Protein AF-A0A238UT43-F1 (afdb_monomer_lite)

Structure (mmCIF, N/CA/C/O backbone):
data_AF-A0A238UT43-F1
#
_entry.id   AF-A0A238UT43-F1
#
loop_
_atom_site.group_PDB
_atom_site.id
_atom_site.type_symbol
_atom_site.label_atom_id
_atom_site.label_alt_id
_atom_site.label_comp_id
_atom_site.label_asym_id
_atom_site.label_entity_id
_atom_site.label_seq_id
_atom_site.pdbx_PDB_ins_code
_atom_site.Cartn_x
_atom_site.Cartn_y
_atom_site.Cartn_z
_atom_site.occupancy
_atom_site.B_iso_or_equiv
_atom_site.auth_seq_id
_atom_site.auth_comp_id
_atom_site.auth_asym_id
_atom_site.auth_atom_id
_atom_site.pdbx_PDB_model_num
ATOM 1 N N . MET A 1 1 ? -6.698 4.763 23.039 1.00 39.03 1 MET A N 1
ATOM 2 C CA . MET A 1 1 ? -5.543 4.466 22.164 1.00 39.03 1 MET A CA 1
ATOM 3 C C . MET A 1 1 ? -5.430 2.950 22.018 1.00 39.03 1 MET A C 1
ATOM 5 O O . MET A 1 1 ? -4.788 2.317 22.844 1.00 39.03 1 MET A O 1
ATOM 9 N N . ARG A 1 2 ? -6.165 2.343 21.076 1.00 43.28 2 ARG A N 1
ATOM 10 C CA . ARG A 1 2 ? -6.190 0.881 20.879 1.00 43.28 2 ARG A CA 1
ATOM 11 C C . ARG A 1 2 ? -5.295 0.488 19.698 1.00 43.28 2 ARG A C 1
ATOM 13 O O . ARG A 1 2 ? -5.162 1.252 18.751 1.00 43.28 2 ARG A O 1
ATOM 20 N N . HIS A 1 3 ? -4.654 -0.662 19.881 1.00 37.78 3 HIS A N 1
ATOM 21 C CA . HIS A 1 3 ? -3.838 -1.493 18.993 1.00 37.78 3 HIS A CA 1
ATOM 22 C C . HIS A 1 3 ? -3.187 -0.858 17.759 1.00 37.78 3 HIS A C 1
ATOM 24 O O . HIS A 1 3 ? -3.801 -0.620 16.728 1.00 37.78 3 HIS A O 1
ATOM 30 N N . VAL A 1 4 ? -1.865 -0.701 17.853 1.00 39.06 4 VAL A N 1
ATOM 31 C CA . VAL A 1 4 ? -0.987 -0.647 16.684 1.00 39.06 4 VAL A CA 1
ATOM 32 C C . VAL A 1 4 ? -0.764 -2.093 16.239 1.00 39.06 4 VAL A C 1
ATOM 34 O O . VAL A 1 4 ? 0.128 -2.774 16.748 1.00 39.06 4 VAL A O 1
ATOM 37 N N . GLU A 1 5 ? -1.603 -2.599 15.341 1.00 48.56 5 GLU A N 1
ATOM 38 C CA . GLU A 1 5 ? -1.333 -3.877 14.687 1.00 48.56 5 GLU A CA 1
ATOM 39 C C . GLU A 1 5 ? -0.110 -3.728 13.771 1.00 48.56 5 GLU A C 1
ATOM 41 O O . GLU A 1 5 ? -0.134 -3.065 12.742 1.00 48.56 5 GLU A O 1
ATOM 46 N N . ARG A 1 6 ? 1.010 -4.297 14.223 1.00 59.81 6 ARG A N 1
ATOM 47 C CA . ARG A 1 6 ? 1.880 -5.225 13.479 1.00 59.81 6 ARG A CA 1
ATOM 48 C C . ARG A 1 6 ? 1.756 -5.369 11.951 1.00 59.81 6 ARG A C 1
ATOM 50 O O . ARG A 1 6 ? 1.793 -6.520 11.539 1.00 59.81 6 ARG A O 1
ATOM 57 N N . ALA A 1 7 ? 1.680 -4.335 11.111 1.00 59.72 7 ALA A N 1
ATOM 58 C CA . ALA A 1 7 ? 1.715 -4.538 9.656 1.00 59.72 7 ALA A CA 1
ATOM 59 C C . ALA A 1 7 ? 3.085 -5.103 9.217 1.00 59.72 7 ALA A C 1
ATOM 61 O O . ALA A 1 7 ? 4.124 -4.461 9.390 1.00 59.72 7 ALA A O 1
ATOM 62 N N . ARG A 1 8 ? 3.090 -6.333 8.690 1.00 68.38 8 ARG A N 1
ATOM 63 C CA . ARG A 1 8 ? 4.246 -7.022 8.091 1.00 68.38 8 ARG A CA 1
ATOM 64 C C . ARG A 1 8 ? 3.833 -7.542 6.711 1.00 68.38 8 ARG A C 1
ATOM 66 O O . ARG A 1 8 ? 2.709 -8.010 6.569 1.00 68.38 8 ARG A O 1
ATOM 73 N N . GLY A 1 9 ? 4.735 -7.497 5.731 1.00 70.88 9 GLY A N 1
ATOM 74 C CA . GLY A 1 9 ? 4.491 -7.972 4.364 1.00 70.88 9 GLY A CA 1
ATOM 75 C C . GLY A 1 9 ? 5.787 -8.366 3.649 1.00 70.88 9 GLY A C 1
ATOM 76 O O . GLY A 1 9 ? 6.877 -8.051 4.130 1.00 70.88 9 GLY A O 1
ATOM 77 N N . ARG A 1 10 ? 5.659 -9.085 2.529 1.00 71.62 10 ARG A N 1
ATOM 78 C CA . ARG A 1 10 ? 6.752 -9.510 1.640 1.00 71.62 10 ARG A CA 1
ATOM 79 C C . ARG A 1 10 ? 6.335 -9.248 0.192 1.00 71.62 10 ARG A C 1
ATOM 81 O O . ARG A 1 10 ? 5.157 -9.366 -0.127 1.00 71.62 10 ARG A O 1
ATOM 88 N N . CYS A 1 11 ? 7.312 -8.923 -0.645 1.00 71.25 11 CYS A N 1
ATOM 89 C CA . CYS A 1 11 ? 7.138 -8.607 -2.058 1.00 71.25 11 CYS A CA 1
ATOM 90 C C . CYS A 1 11 ? 8.145 -9.413 -2.864 1.00 71.25 11 CYS A C 1
ATOM 92 O O . CYS A 1 11 ? 9.310 -9.498 -2.472 1.00 71.25 11 CYS A O 1
ATOM 94 N N . GLU A 1 12 ? 7.701 -9.998 -3.967 1.00 79.31 12 GLU A N 1
ATOM 95 C CA . GLU A 1 12 ? 8.521 -10.817 -4.856 1.00 79.31 12 GLU A CA 1
ATOM 96 C C . GLU A 1 12 ? 8.186 -10.432 -6.302 1.00 79.31 12 GLU A C 1
ATOM 98 O O . GLU A 1 12 ? 7.023 -10.178 -6.608 1.00 79.31 12 GLU A O 1
ATOM 103 N N . GLY A 1 13 ? 9.197 -10.353 -7.172 1.00 74.62 13 GLY A N 1
ATOM 104 C CA . GLY A 1 13 ? 9.039 -9.972 -8.581 1.00 74.62 13 GLY A CA 1
ATOM 105 C C . GLY A 1 13 ? 9.962 -8.826 -9.021 1.00 74.62 13 GLY A C 1
ATOM 106 O O . GLY A 1 13 ? 10.674 -8.254 -8.185 1.00 74.62 13 GLY A O 1
ATOM 107 N N . PRO A 1 14 ? 9.989 -8.507 -10.330 1.00 75.69 14 PRO A N 1
ATOM 108 C CA . PRO A 1 14 ? 10.700 -7.343 -10.853 1.00 75.69 14 PRO A CA 1
ATOM 109 C C . PRO A 1 14 ? 10.280 -6.083 -10.096 1.00 75.69 14 PRO A C 1
ATOM 111 O O . PRO A 1 14 ? 9.105 -5.916 -9.787 1.00 75.69 14 PRO A O 1
ATOM 114 N N . GLU A 1 15 ? 11.251 -5.240 -9.739 1.00 78.00 15 GLU A N 1
ATOM 115 C CA . GLU A 1 15 ? 10.996 -3.927 -9.123 1.00 78.00 15 GLU A CA 1
ATOM 116 C C . GLU A 1 15 ? 10.144 -3.969 -7.837 1.00 78.00 15 GLU A C 1
ATOM 118 O O . GLU A 1 15 ? 9.598 -2.956 -7.412 1.00 78.00 15 GLU 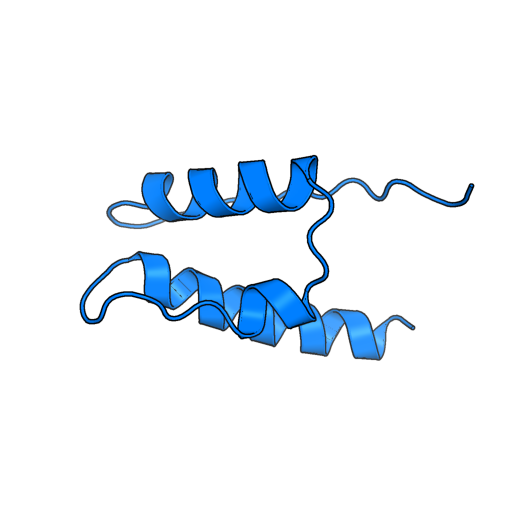A O 1
ATOM 123 N N . ALA A 1 16 ? 10.100 -5.105 -7.127 1.00 75.88 16 ALA A N 1
ATOM 124 C CA . ALA A 1 16 ? 9.376 -5.244 -5.857 1.00 75.88 16 ALA A CA 1
ATOM 125 C C . ALA A 1 16 ? 9.765 -4.189 -4.794 1.00 75.88 16 ALA A C 1
ATOM 127 O O . ALA A 1 16 ? 9.014 -3.928 -3.854 1.00 75.88 16 ALA A O 1
ATOM 128 N N . GLY A 1 17 ? 10.941 -3.569 -4.947 1.00 75.94 17 GLY A N 1
ATOM 129 C CA . GLY A 1 17 ? 11.384 -2.429 -4.148 1.00 75.94 17 GLY A CA 1
ATOM 130 C C . GLY A 1 17 ? 10.514 -1.173 -4.293 1.00 75.94 17 GLY A C 1
ATOM 131 O O . GLY A 1 17 ? 10.374 -0.445 -3.313 1.00 75.94 17 GLY A O 1
ATOM 132 N N . GLU A 1 18 ? 9.908 -0.928 -5.457 1.00 80.38 18 GLU A N 1
ATOM 133 C CA . GLU A 1 18 ? 9.136 0.291 -5.736 1.00 80.38 18 GLU A CA 1
ATOM 134 C C . GLU A 1 18 ? 7.882 0.377 -4.865 1.00 80.38 18 GLU A C 1
ATOM 136 O O . GLU A 1 18 ? 7.692 1.330 -4.105 1.00 80.38 18 GLU A O 1
ATOM 141 N N . TRP A 1 19 ? 7.063 -0.673 -4.862 1.00 81.38 19 TRP A N 1
ATOM 142 C CA . TRP A 1 19 ? 5.870 -0.684 -4.024 1.00 81.38 19 TRP A CA 1
ATOM 143 C C . TRP A 1 19 ? 6.173 -1.004 -2.550 1.00 81.38 19 TRP A C 1
ATOM 145 O O . TRP A 1 19 ? 5.428 -0.562 -1.673 1.00 81.38 19 TRP A O 1
ATOM 155 N N . LEU A 1 20 ? 7.303 -1.659 -2.224 1.00 84.69 20 LEU A N 1
ATOM 156 C CA . LEU A 1 20 ? 7.793 -1.765 -0.835 1.00 84.69 20 LEU A CA 1
ATOM 157 C C . LEU A 1 20 ? 8.034 -0.392 -0.205 1.00 84.69 20 LEU A C 1
ATOM 159 O O . LEU A 1 20 ? 7.739 -0.191 0.979 1.00 84.69 20 LEU A O 1
ATOM 163 N N . GLN A 1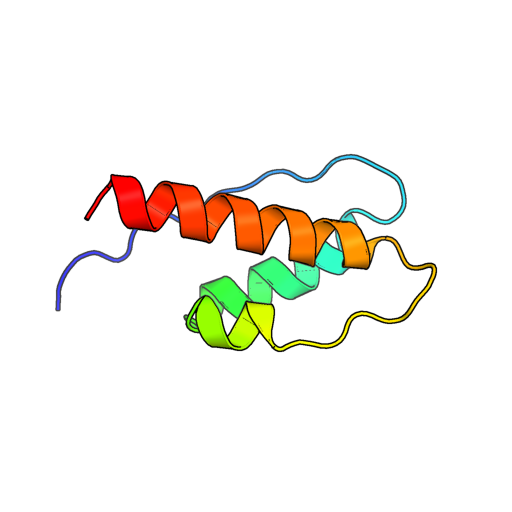 21 ? 8.565 0.560 -0.973 1.00 85.19 21 GLN A N 1
ATOM 164 C CA . GLN A 1 21 ? 8.762 1.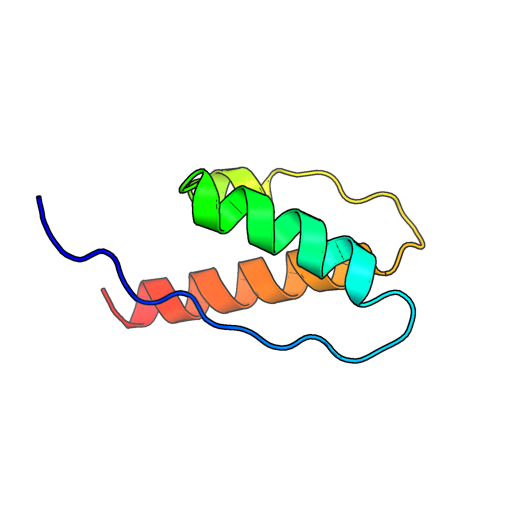928 -0.500 1.00 85.19 21 GLN A CA 1
ATOM 165 C C . GLN A 1 21 ? 7.420 2.625 -0.257 1.00 85.19 21 GLN A C 1
ATOM 167 O O . GLN A 1 21 ? 7.232 3.211 0.816 1.00 85.19 21 GLN A O 1
ATOM 172 N N . GLN A 1 22 ? 6.458 2.483 -1.177 1.00 88.75 22 GLN A N 1
ATOM 173 C CA . GLN A 1 22 ? 5.104 3.018 -1.000 1.00 88.75 22 GLN A CA 1
ATOM 174 C C . GLN A 1 22 ? 4.426 2.434 0.254 1.00 88.75 22 GLN A C 1
ATOM 176 O O . GLN A 1 22 ? 3.944 3.184 1.108 1.00 88.75 22 GLN A O 1
ATOM 181 N N . ALA A 1 23 ? 4.464 1.109 0.431 1.00 89.31 23 ALA A N 1
ATOM 182 C CA . ALA A 1 23 ? 3.907 0.421 1.595 1.00 89.31 23 ALA A CA 1
ATOM 183 C C . ALA A 1 23 ? 4.568 0.864 2.909 1.00 89.31 23 ALA A C 1
ATOM 185 O O . ALA A 1 23 ? 3.888 1.074 3.916 1.00 89.31 23 ALA A O 1
ATOM 186 N N . THR A 1 24 ? 5.891 1.052 2.903 1.00 91.62 24 THR A N 1
ATOM 187 C CA . THR A 1 24 ? 6.642 1.502 4.081 1.00 91.62 24 THR A CA 1
ATOM 188 C C . THR A 1 24 ? 6.158 2.870 4.547 1.00 91.62 24 THR A C 1
ATOM 190 O O . THR A 1 24 ? 5.833 3.036 5.726 1.00 91.62 24 THR A O 1
ATOM 193 N N . VAL A 1 25 ? 6.062 3.843 3.638 1.00 93.19 25 VAL A N 1
ATOM 194 C CA . VAL A 1 25 ? 5.578 5.187 3.983 1.00 93.19 25 VAL A CA 1
ATOM 195 C C . VAL A 1 25 ? 4.120 5.128 4.433 1.00 93.19 25 VAL A C 1
ATOM 197 O O . VAL A 1 25 ? 3.801 5.664 5.494 1.00 93.19 25 VAL A O 1
ATOM 200 N N . ALA A 1 26 ? 3.257 4.419 3.701 1.00 93.12 26 ALA A N 1
ATOM 201 C CA . ALA A 1 26 ? 1.835 4.304 4.013 1.00 93.12 26 ALA A CA 1
ATOM 202 C C . ALA A 1 26 ? 1.576 3.721 5.414 1.00 93.12 26 ALA A C 1
ATOM 204 O O . ALA A 1 26 ? 0.807 4.286 6.196 1.00 93.12 26 ALA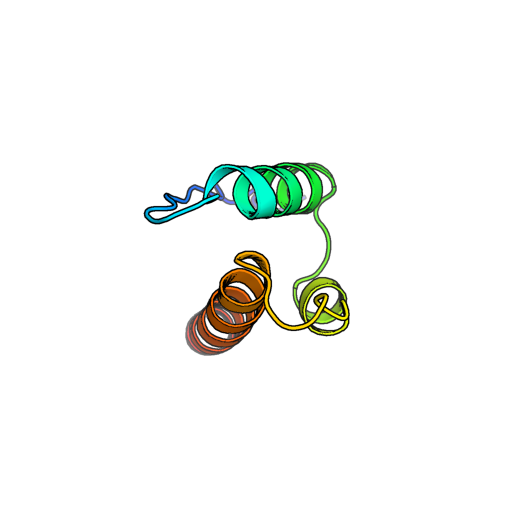 A O 1
ATOM 205 N N . ILE A 1 27 ? 2.277 2.640 5.776 1.00 91.38 27 ILE A N 1
ATOM 206 C CA . ILE A 1 27 ? 2.188 2.017 7.104 1.00 91.38 27 ILE A CA 1
ATOM 207 C C . ILE A 1 27 ? 2.678 2.982 8.188 1.00 91.38 27 ILE A C 1
ATOM 209 O O . ILE A 1 27 ? 2.033 3.139 9.228 1.00 91.38 27 ILE A O 1
ATOM 213 N N . ARG A 1 28 ? 3.824 3.640 7.969 1.00 93.31 28 ARG A N 1
ATOM 214 C CA . ARG A 1 28 ? 4.419 4.551 8.960 1.00 93.31 28 ARG A CA 1
ATOM 215 C C . ARG A 1 28 ? 3.574 5.803 9.176 1.00 93.31 28 ARG A C 1
ATOM 217 O O . ARG A 1 28 ? 3.448 6.239 10.319 1.00 93.31 28 ARG A O 1
ATOM 224 N N . ALA A 1 29 ? 2.969 6.324 8.114 1.00 95.56 29 ALA A N 1
ATOM 225 C CA . ALA A 1 29 ? 2.052 7.456 8.153 1.00 95.56 29 ALA A CA 1
ATOM 226 C C . ALA A 1 29 ? 0.624 7.070 8.579 1.00 95.56 29 ALA A C 1
ATOM 228 O O . ALA A 1 29 ? -0.190 7.955 8.825 1.00 95.56 29 ALA A O 1
ATOM 229 N N . ARG A 1 30 ? 0.326 5.768 8.720 1.00 93.56 30 ARG A N 1
ATOM 230 C CA . ARG A 1 30 ? -1.013 5.239 9.034 1.00 93.56 30 ARG A CA 1
ATOM 231 C C . ARG A 1 30 ? -2.071 5.724 8.044 1.00 93.56 30 ARG A C 1
ATOM 233 O O . ARG A 1 30 ? -3.163 6.129 8.442 1.00 93.56 30 ARG A O 1
ATOM 240 N N . VAL A 1 31 ? -1.728 5.698 6.760 1.00 93.94 31 VAL A N 1
ATOM 241 C CA . VAL A 1 31 ? -2.648 6.105 5.698 1.00 93.94 31 VAL A CA 1
ATOM 242 C C . VAL A 1 31 ? -3.857 5.157 5.703 1.00 93.94 31 VAL A C 1
ATOM 244 O O . VAL A 1 31 ? -3.663 3.939 5.722 1.00 93.94 31 VAL A O 1
ATOM 247 N N . PRO A 1 32 ? -5.099 5.676 5.719 1.00 92.25 32 PRO A N 1
ATOM 248 C CA . PRO A 1 32 ? -6.289 4.838 5.629 1.00 92.25 32 PRO A CA 1
ATOM 249 C C . PRO A 1 32 ? -6.316 4.041 4.320 1.00 92.25 32 PRO A C 1
ATOM 251 O O . PRO A 1 32 ? -5.981 4.578 3.269 1.00 92.25 32 PRO A O 1
ATOM 254 N N . LEU A 1 33 ? -6.785 2.791 4.365 1.00 90.31 33 LEU A N 1
ATOM 255 C CA . LEU A 1 33 ? -6.802 1.905 3.193 1.00 90.31 33 LEU A CA 1
ATOM 256 C C . LEU A 1 33 ? -7.581 2.497 2.007 1.00 90.31 33 LEU A C 1
ATOM 258 O O . LEU A 1 33 ? -7.081 2.484 0.892 1.00 90.31 33 LEU A O 1
ATOM 262 N N . GLN A 1 34 ? -8.729 3.128 2.272 1.00 91.12 34 GLN A N 1
ATOM 263 C CA . GLN A 1 34 ? -9.524 3.832 1.254 1.00 91.12 34 GLN A CA 1
ATOM 264 C C . GLN A 1 34 ? -8.745 4.944 0.526 1.00 91.12 34 GLN A C 1
ATOM 266 O O . GLN A 1 34 ? -8.971 5.171 -0.649 1.00 91.12 34 GLN A O 1
ATOM 271 N N . VAL A 1 35 ? -7.795 5.610 1.198 1.00 93.44 35 VAL A N 1
ATOM 272 C CA . VAL A 1 35 ? -6.962 6.648 0.565 1.00 93.44 35 VAL A CA 1
ATOM 273 C C . VAL A 1 35 ? -5.925 6.016 -0.361 1.00 93.44 35 VAL A C 1
ATOM 275 O O . VAL A 1 35 ? -5.584 6.600 -1.380 1.00 93.44 35 VAL A O 1
ATOM 278 N N . LEU A 1 36 ? -5.409 4.834 -0.010 1.00 92.31 36 LEU A N 1
ATOM 279 C CA . LEU A 1 36 ? -4.443 4.117 -0.843 1.00 92.31 36 LEU A CA 1
ATOM 280 C C . LEU A 1 36 ? -5.093 3.520 -2.099 1.00 92.31 36 LEU A C 1
ATOM 282 O O . LEU A 1 36 ? -4.424 3.429 -3.121 1.00 92.31 36 LEU A O 1
ATOM 286 N N . GLU A 1 37 ? -6.372 3.143 -2.027 1.00 91.69 37 GLU A N 1
ATOM 287 C CA . GLU A 1 37 ? -7.155 2.645 -3.171 1.00 91.69 37 GLU A CA 1
ATOM 288 C C . GLU A 1 37 ? -7.414 3.722 -4.232 1.00 91.69 37 GLU A C 1
ATOM 290 O O . GLU A 1 37 ? -7.521 3.401 -5.412 1.00 91.69 37 GLU A O 1
ATOM 295 N N . ASP A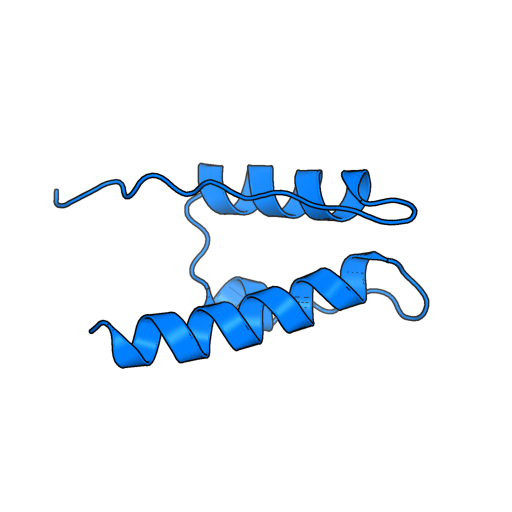 1 38 ? -7.449 4.995 -3.830 1.00 92.38 38 ASP A N 1
ATOM 296 C CA . ASP A 1 38 ? -7.655 6.133 -4.733 1.00 92.38 38 ASP A CA 1
ATOM 297 C C . ASP A 1 38 ? -6.349 6.632 -5.390 1.00 92.38 38 ASP A C 1
ATOM 299 O O . ASP A 1 38 ? -6.360 7.585 -6.177 1.00 92.38 38 ASP A O 1
ATOM 303 N N . VAL A 1 39 ? -5.198 6.021 -5.081 1.00 91.38 39 VAL A N 1
ATOM 304 C CA . VAL A 1 39 ? -3.916 6.387 -5.698 1.00 91.38 39 VAL A CA 1
ATOM 305 C C . VAL A 1 39 ? -3.846 5.818 -7.111 1.00 91.38 39 VAL A C 1
ATOM 307 O O . VAL A 1 39 ? -3.780 4.607 -7.312 1.00 91.38 39 VAL A O 1
ATOM 310 N N . ILE A 1 40 ? -3.797 6.710 -8.100 1.00 90.00 40 ILE A N 1
ATOM 311 C CA . ILE A 1 40 ? -3.607 6.338 -9.503 1.00 90.00 40 ILE A CA 1
ATOM 312 C C . ILE A 1 40 ? -2.199 5.771 -9.684 1.00 90.00 40 ILE A C 1
ATOM 314 O O . ILE A 1 40 ? -1.209 6.468 -9.453 1.00 90.00 40 ILE A O 1
ATOM 318 N N . GLN A 1 41 ? -2.125 4.522 -10.138 1.00 88.81 41 GLN A N 1
ATOM 319 C CA . GLN A 1 41 ? -0.866 3.891 -10.508 1.00 88.81 41 GLN A CA 1
ATOM 320 C C . GLN A 1 41 ? -0.483 4.257 -11.949 1.00 88.81 41 GLN A C 1
ATOM 322 O O . GLN A 1 41 ? -1.355 4.285 -12.825 1.00 88.81 41 GLN A O 1
ATOM 327 N N . PRO A 1 42 ? 0.800 4.547 -12.232 1.00 87.38 42 PRO A N 1
ATOM 328 C CA . PRO A 1 42 ? 1.260 4.716 -13.602 1.00 87.38 42 PRO A CA 1
ATOM 329 C C . PRO A 1 42 ? 1.101 3.406 -14.382 1.00 87.38 42 PRO A C 1
ATOM 331 O O . PRO A 1 42 ? 1.519 2.347 -13.915 1.00 87.38 42 PRO A O 1
ATOM 334 N N . PHE A 1 43 ? 0.524 3.494 -15.580 1.00 85.62 43 PHE A N 1
ATOM 335 C CA . PHE A 1 43 ? 0.295 2.335 -16.440 1.00 85.62 43 PHE A CA 1
ATOM 336 C C . PHE A 1 43 ? 1.608 1.710 -16.929 1.00 85.62 43 PHE A C 1
ATOM 338 O O . PHE A 1 43 ? 2.538 2.418 -17.323 1.00 85.62 43 PHE A O 1
ATOM 345 N N . GLY A 1 44 ? 1.642 0.382 -16.966 1.00 85.00 44 GLY A N 1
ATOM 346 C CA . GLY A 1 44 ? 2.790 -0.422 -17.356 1.00 85.00 44 GLY A CA 1
ATOM 347 C C . GLY A 1 44 ? 3.860 -0.539 -16.272 1.00 85.00 44 GLY A C 1
ATOM 348 O O . GLY A 1 44 ? 4.995 -0.866 -16.612 1.00 85.00 44 GLY A O 1
ATOM 349 N N . THR A 1 45 ? 3.540 -0.259 -15.001 1.00 85.25 45 THR A N 1
ATOM 350 C CA . THR A 1 45 ? 4.517 -0.328 -13.898 1.00 85.25 45 THR A CA 1
ATOM 351 C C . THR A 1 45 ? 4.223 -1.457 -12.921 1.00 85.25 45 THR A C 1
ATOM 353 O O . THR A 1 45 ? 3.075 -1.835 -12.687 1.00 85.25 45 THR A O 1
ATOM 356 N N . SER A 1 46 ? 5.275 -1.953 -12.267 1.00 81.00 46 SER A N 1
ATOM 357 C CA . SER A 1 46 ? 5.185 -2.994 -11.235 1.00 81.00 46 SER A CA 1
ATOM 358 C C . SER A 1 46 ? 4.340 -2.572 -10.017 1.00 81.00 46 SER A C 1
ATOM 360 O O . SER A 1 46 ? 3.911 -3.417 -9.230 1.00 81.00 46 SER A O 1
ATOM 362 N N . SER A 1 47 ? 4.061 -1.272 -9.866 1.00 82.19 47 SER A N 1
ATOM 363 C CA . SER A 1 47 ? 3.241 -0.718 -8.784 1.00 82.19 47 SER A CA 1
ATOM 364 C C . SER A 1 47 ? 1.733 -0.953 -8.967 1.00 82.19 47 SER A C 1
ATOM 366 O O . SER A 1 47 ? 0.988 -0.831 -7.996 1.00 82.19 47 SER A O 1
ATOM 368 N N . GLU A 1 48 ? 1.262 -1.370 -10.149 1.00 86.75 48 GLU A N 1
ATOM 369 C CA . GLU A 1 48 ? -0.142 -1.774 -10.353 1.00 86.75 48 GLU A CA 1
ATOM 370 C C . GLU A 1 48 ? -0.537 -2.955 -9.454 1.00 86.75 48 GLU A C 1
ATOM 372 O O . GLU A 1 48 ? -1.596 -2.932 -8.827 1.00 86.75 48 GLU A O 1
ATOM 377 N N . ALA A 1 49 ? 0.372 -3.919 -9.269 1.00 85.25 49 ALA A N 1
ATOM 378 C CA . ALA A 1 49 ? 0.163 -5.063 -8.380 1.00 85.25 49 ALA A CA 1
ATOM 379 C C . ALA A 1 49 ? -0.053 -4.650 -6.910 1.00 85.25 49 ALA A C 1
ATOM 381 O O . ALA A 1 49 ? -0.625 -5.404 -6.118 1.00 85.25 49 ALA A O 1
ATOM 382 N N . PHE A 1 50 ? 0.389 -3.448 -6.522 1.00 87.00 50 PHE A N 1
ATOM 383 C CA . PHE A 1 50 ? 0.134 -2.926 -5.186 1.00 87.00 50 PHE A CA 1
ATOM 384 C C . PHE A 1 50 ? -1.339 -2.569 -4.988 1.00 87.00 50 PHE A C 1
ATOM 386 O O . PHE A 1 50 ? -1.882 -2.847 -3.921 1.00 87.00 50 PHE A O 1
ATOM 393 N N . LEU A 1 51 ? -2.000 -2.005 -6.005 1.00 89.31 51 LEU A N 1
ATOM 394 C CA . LEU A 1 51 ? -3.431 -1.707 -5.940 1.00 89.31 51 LEU A CA 1
ATOM 395 C C . LEU A 1 51 ? -4.248 -2.996 -5.778 1.00 89.31 51 LEU A C 1
ATOM 397 O O . LEU A 1 51 ? -5.101 -3.063 -4.893 1.00 89.31 51 LEU A O 1
ATOM 401 N N . ASP A 1 52 ? -3.922 -4.041 -6.540 1.00 89.56 52 ASP A N 1
ATOM 402 C CA . ASP A 1 52 ? -4.578 -5.351 -6.425 1.00 89.56 52 ASP A CA 1
ATOM 403 C C . ASP A 1 52 ? -4.466 -5.925 -5.003 1.00 89.56 52 ASP A C 1
ATOM 405 O O . ASP A 1 52 ? -5.453 -6.374 -4.411 1.00 89.56 52 ASP A O 1
ATOM 409 N N . ALA A 1 53 ? -3.272 -5.844 -4.407 1.00 90.00 53 ALA A N 1
ATOM 410 C CA . ALA A 1 53 ? -3.039 -6.294 -3.038 1.00 90.00 53 ALA A CA 1
ATOM 411 C C . ALA A 1 53 ? -3.837 -5.482 -1.997 1.00 90.00 53 ALA A C 1
ATOM 413 O O . ALA A 1 53 ? -4.303 -6.045 -1.001 1.00 90.00 53 ALA A O 1
ATOM 414 N N . LEU A 1 54 ? -4.009 -4.170 -2.204 1.00 91.38 54 LEU A N 1
ATOM 415 C CA . LEU A 1 54 ? -4.798 -3.305 -1.318 1.00 91.38 54 LEU A CA 1
ATOM 416 C C . LEU A 1 54 ? -6.290 -3.653 -1.369 1.00 91.38 54 LEU A C 1
ATOM 418 O O . LEU A 1 54 ? -6.913 -3.783 -0.312 1.00 91.38 54 LEU A O 1
ATOM 422 N N . VAL A 1 55 ? -6.833 -3.883 -2.567 1.00 90.56 55 VAL A N 1
ATOM 423 C CA . VAL A 1 55 ? -8.231 -4.299 -2.760 1.00 90.56 55 VAL A CA 1
ATOM 424 C C . VAL A 1 55 ? -8.499 -5.636 -2.061 1.00 90.56 55 VAL A C 1
ATOM 426 O O . VAL A 1 55 ? -9.477 -5.774 -1.317 1.00 90.56 55 VAL A O 1
ATOM 429 N N . GLU A 1 56 ? -7.604 -6.617 -2.217 1.00 92.38 56 GLU A N 1
ATOM 430 C CA . GLU A 1 56 ? -7.722 -7.907 -1.529 1.00 92.38 56 GLU A CA 1
ATOM 431 C C . GLU A 1 56 ? -7.623 -7.751 0.000 1.00 92.38 56 GLU A C 1
ATOM 433 O O . GLU A 1 56 ? -8.377 -8.375 0.760 1.00 92.38 56 GLU A O 1
ATOM 438 N N . LEU A 1 57 ? -6.714 -6.895 0.476 1.00 90.38 57 LEU A N 1
ATOM 439 C CA . LEU A 1 57 ? -6.569 -6.603 1.898 1.00 90.38 57 LEU A CA 1
ATOM 440 C C . LEU A 1 57 ? -7.844 -5.979 2.476 1.00 90.38 57 LEU A C 1
ATOM 442 O O . LEU A 1 57 ? -8.260 -6.378 3.567 1.00 90.38 57 LEU A O 1
ATOM 446 N N . ARG A 1 58 ? -8.492 -5.051 1.760 1.00 89.75 58 ARG A N 1
ATOM 447 C CA . ARG A 1 58 ? -9.750 -4.434 2.207 1.00 89.75 58 ARG A CA 1
ATOM 448 C C . ARG A 1 58 ? -10.864 -5.458 2.313 1.00 89.75 58 ARG A C 1
ATOM 450 O O . ARG A 1 58 ? -11.564 -5.476 3.326 1.00 89.75 58 ARG A O 1
ATOM 457 N N . ALA A 1 59 ? -10.987 -6.340 1.322 1.00 89.56 59 ALA A N 1
ATOM 458 C CA . ALA A 1 59 ? -11.951 -7.433 1.364 1.00 89.56 59 ALA A CA 1
ATOM 459 C C . ALA A 1 59 ? -11.733 -8.322 2.602 1.00 89.56 59 ALA A C 1
ATOM 461 O O . ALA A 1 59 ? -12.676 -8.612 3.337 1.00 89.56 59 ALA A O 1
ATOM 462 N N . LYS A 1 60 ? -10.479 -8.687 2.907 1.00 89.12 60 LYS A N 1
ATOM 463 C CA . LYS A 1 60 ? -10.134 -9.477 4.105 1.00 89.12 60 LYS A CA 1
ATOM 464 C C . LYS A 1 60 ? -10.378 -8.725 5.415 1.00 89.12 60 LYS A C 1
ATOM 466 O O . LYS A 1 60 ? -10.783 -9.343 6.398 1.00 89.12 60 LYS A O 1
ATOM 471 N N . ALA A 1 61 ? -10.117 -7.419 5.455 1.00 84.81 61 ALA A N 1
ATOM 472 C CA . ALA A 1 61 ? -10.341 -6.593 6.638 1.00 84.81 61 ALA A CA 1
ATOM 473 C C . ALA A 1 61 ? -11.837 -6.451 6.952 1.00 84.81 61 ALA A C 1
ATOM 475 O O . ALA A 1 61 ? -12.217 -6.543 8.115 1.00 84.81 61 ALA A O 1
ATOM 476 N N . ALA A 1 62 ? -12.683 -6.314 5.927 1.00 81.56 62 ALA A N 1
ATOM 477 C CA . ALA A 1 62 ? -14.135 -6.264 6.084 1.00 81.56 62 ALA A CA 1
ATOM 478 C C . ALA A 1 62 ? -14.719 -7.560 6.676 1.00 81.56 62 ALA A C 1
ATOM 480 O O . ALA A 1 62 ? -15.693 -7.503 7.414 1.00 81.56 62 ALA A O 1
ATOM 481 N N . VAL A 1 63 ? -14.108 -8.718 6.398 1.00 77.56 63 VAL A N 1
ATOM 482 C CA . VAL A 1 63 ? -14.516 -10.023 6.961 1.00 77.56 63 VAL A CA 1
ATOM 483 C C . VAL A 1 63 ? -14.103 -10.190 8.431 1.00 77.56 63 VAL A C 1
ATOM 485 O O . VAL A 1 63 ? -14.655 -11.028 9.138 1.00 77.56 63 VAL A O 1
ATOM 488 N N . ARG A 1 64 ? -13.108 -9.430 8.902 1.00 65.62 64 ARG A N 1
ATOM 489 C CA . ARG A 1 64 ? -12.558 -9.540 10.265 1.00 65.62 64 ARG A CA 1
ATOM 490 C C . ARG A 1 64 ? -13.153 -8.541 11.264 1.00 65.62 64 ARG A C 1
ATOM 492 O O . ARG A 1 64 ? -12.804 -8.629 12.441 1.00 65.62 64 ARG A O 1
ATOM 499 N N . ALA A 1 65 ? -13.966 -7.594 10.799 1.00 56.25 65 ALA A N 1
ATOM 500 C CA . ALA A 1 65 ? -14.626 -6.570 11.610 1.00 56.25 65 ALA A CA 1
ATOM 501 C C . ALA A 1 65 ? -15.983 -7.061 12.132 1.00 56.25 65 ALA A C 1
ATOM 503 O O . ALA A 1 65 ? -16.319 -6.687 13.278 1.00 56.25 65 ALA A O 1
#

InterPro domains:
  IPR016156 FAD/NAD-linked reductase, dimerisation domain su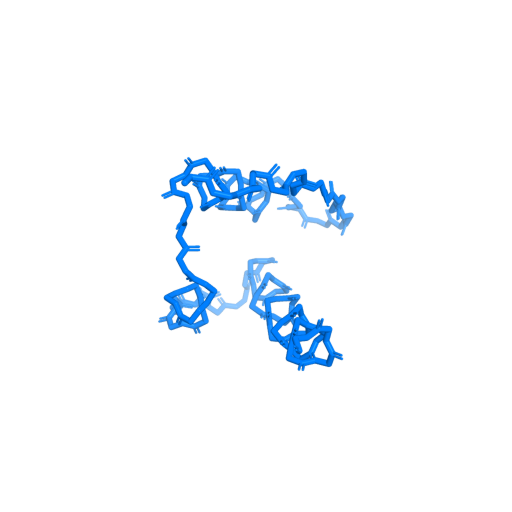perfamily [G3DSA:3.30.390.30] (9-64)
  IPR016156 FAD/NAD-linked reductase, dimerisation domain superfamily [SSF55424] (12-59)

Sequence (65 aa):
MRHVERARGRCEGPEAGEWLQQATVAIRARVPLQVLEDVIQPFGTSSEAFLDALVELRAKAAVRA

pLDDT: mean 81.09, std 14.53, range [37.78, 95.56]

Organism: NCBI:txid1938746

Secondary structure (DSSP, 8-state):
------------STTHHHHHHHHHHHHHHT--HHHHHT-PPPTTSTTHHHHHHHHHHHHHHHHH-

Radius of gyration: 12.36 Å; chains: 1; bounding box: 26×18×40 Å

Foldseek 3Di:
DDDPDDDDDDADDPPSVVVVVVVVCCSVVVPDLVVVLPDDDDPPDPCVVVNVVSVVVVVVVVVVD